Protein AF-A0A2K8NUH8-F1 (afdb_monomer_lite)

InterPro domains:
  IPR003439 ABC transporter-like, ATP-binding domain [PF00005] (27-62)
  IPR027417 P-loop containing nucleoside triphosphate hydrolase [G3DSA:3.40.50.300] (1-63)
  IPR027417 P-loop containing nucleoside triphosphate hydrolase [SSF52540] (15-61)
  IPR050763 ABC transporter ATP-binding component [PTHR42711] (8-61)

pLDDT: mean 87.22, std 13.96, range [40.81, 97.69]

Foldseek 3Di:
DDPPPPPQFPDWDFQDDDADPPRQADGGDTDTAGPVCPDDDDDDDPSPHSVVVVCSVVVVDDD

Structure (mmCIF, N/CA/C/O backbone):
data_AF-A0A2K8NUH8-F1
#
_entry.id   AF-A0A2K8NUH8-F1
#
loop_
_atom_site.group_PDB
_atom_site.id
_atom_site.type_symbol
_atom_site.label_atom_id
_atom_site.label_alt_id
_atom_site.label_comp_id
_atom_site.label_asym_id
_atom_site.label_entity_id
_atom_site.label_seq_id
_atom_site.pdbx_PDB_ins_code
_atom_site.Cartn_x
_atom_site.Cartn_y
_atom_site.Cartn_z
_atom_site.occupancy
_atom_site.B_iso_or_equiv
_atom_site.auth_seq_id
_atom_site.auth_comp_id
_atom_site.auth_asym_id
_atom_site.auth_atom_id
_atom_site.pdbx_PDB_model_num
ATOM 1 N N . MET A 1 1 ? -38.021 -2.466 5.136 1.00 40.81 1 MET A N 1
ATOM 2 C CA . MET A 1 1 ? -37.153 -2.229 6.312 1.00 40.81 1 MET A CA 1
ATOM 3 C C . MET A 1 1 ? -35.719 -2.189 5.819 1.00 40.81 1 MET A C 1
ATOM 5 O O . MET A 1 1 ? -35.064 -3.219 5.768 1.00 40.81 1 MET A O 1
ATOM 9 N N . ASN A 1 2 ? -35.254 -1.018 5.390 1.00 44.62 2 ASN A N 1
ATOM 10 C CA . ASN A 1 2 ? -33.864 -0.848 4.984 1.00 44.62 2 ASN A CA 1
ATOM 11 C C . ASN A 1 2 ? -33.112 -0.429 6.240 1.00 44.62 2 ASN A C 1
ATOM 13 O O . ASN A 1 2 ? -33.073 0.752 6.577 1.00 44.62 2 ASN A O 1
ATOM 17 N N . LYS A 1 3 ? -32.595 -1.406 6.994 1.00 44.75 3 LYS A N 1
ATOM 18 C CA . LYS A 1 3 ? -31.527 -1.094 7.939 1.00 44.75 3 LYS A CA 1
ATOM 19 C C . LYS A 1 3 ? -30.386 -0.571 7.074 1.00 44.75 3 LYS A C 1
ATOM 21 O O . LYS A 1 3 ? -29.744 -1.355 6.385 1.00 44.75 3 LYS A O 1
ATOM 26 N N . ASN A 1 4 ? -30.182 0.744 7.077 1.00 55.56 4 ASN A N 1
ATOM 27 C CA . ASN A 1 4 ? -28.877 1.308 6.783 1.00 55.56 4 ASN A CA 1
ATOM 28 C C . ASN A 1 4 ? -27.944 0.674 7.812 1.00 55.56 4 ASN A C 1
ATOM 30 O O . ASN A 1 4 ? -27.936 1.069 8.976 1.00 55.56 4 ASN A O 1
ATOM 34 N N . ILE A 1 5 ? -27.289 -0.417 7.420 1.00 64.38 5 ILE A N 1
ATOM 35 C CA . ILE A 1 5 ? -26.211 -1.003 8.197 1.00 64.38 5 ILE A CA 1
ATOM 36 C C . ILE A 1 5 ? -25.154 0.086 8.169 1.00 64.38 5 ILE A C 1
ATOM 38 O O . ILE A 1 5 ? -24.595 0.357 7.108 1.00 64.38 5 ILE A O 1
ATOM 42 N N . GLU A 1 6 ? -24.965 0.785 9.287 1.00 59.91 6 GLU A N 1
ATOM 43 C CA . GLU A 1 6 ? -23.829 1.683 9.422 1.00 59.91 6 GLU A CA 1
ATOM 44 C C . GLU A 1 6 ? -22.587 0.864 9.088 1.00 59.91 6 GLU A C 1
ATOM 46 O O . GLU A 1 6 ? -22.236 -0.088 9.790 1.00 59.91 6 GLU A O 1
ATOM 51 N N . THR A 1 7 ? -21.965 1.171 7.955 1.00 63.12 7 THR A N 1
ATOM 52 C CA . THR A 1 7 ? -20.713 0.542 7.580 1.00 63.12 7 THR A CA 1
ATOM 53 C C . THR A 1 7 ? -19.701 0.982 8.624 1.00 63.12 7 THR A C 1
ATOM 55 O O . THR A 1 7 ? -19.326 2.150 8.681 1.00 63.12 7 THR A O 1
ATOM 58 N N . ASN A 1 8 ? -19.269 0.053 9.478 1.00 79.69 8 ASN A N 1
ATOM 59 C CA . ASN A 1 8 ? -18.268 0.325 10.515 1.00 79.69 8 ASN A CA 1
ATOM 60 C C . ASN A 1 8 ? -16.881 0.656 9.908 1.00 79.69 8 ASN A C 1
ATOM 62 O O . ASN A 1 8 ? -15.945 0.987 10.631 1.00 79.69 8 ASN A O 1
ATOM 66 N N . SER A 1 9 ? -16.745 0.566 8.578 1.00 80.38 9 SER A N 1
ATOM 67 C CA . SER A 1 9 ? -15.574 0.969 7.802 1.00 80.38 9 SER A CA 1
ATOM 68 C C . SER A 1 9 ? -15.442 2.493 7.715 1.00 80.38 9 SER A C 1
ATOM 70 O O . SER A 1 9 ? -16.399 3.194 7.394 1.00 80.38 9 SER A O 1
ATOM 72 N N . VAL A 1 10 ? -14.239 2.997 7.990 1.00 89.50 10 VAL A N 1
ATOM 73 C CA . VAL A 1 10 ? -13.843 4.402 7.809 1.00 89.50 10 VAL A CA 1
ATOM 74 C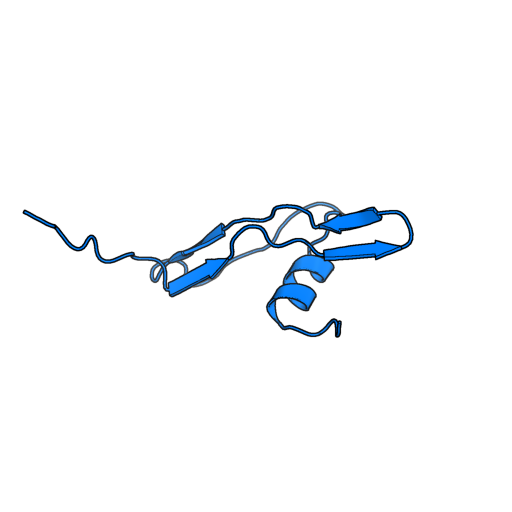 C . VAL A 1 10 ? -13.038 4.623 6.535 1.00 89.50 10 VAL A C 1
ATOM 76 O O . VAL A 1 10 ? -13.059 5.722 5.987 1.00 89.50 10 VAL A O 1
ATOM 79 N N . ILE A 1 11 ? -12.312 3.603 6.074 1.00 90.25 11 ILE A N 1
ATOM 80 C CA . ILE A 1 11 ? -11.502 3.660 4.858 1.00 90.25 11 ILE A CA 1
ATOM 81 C C . ILE A 1 11 ? -11.739 2.379 4.071 1.00 90.25 11 ILE A C 1
ATOM 83 O O . ILE A 1 11 ? -11.599 1.277 4.602 1.00 90.25 11 ILE A O 1
ATOM 87 N N . GLU A 1 12 ? -12.044 2.538 2.789 1.00 92.31 12 GLU A N 1
ATOM 88 C CA . GLU A 1 12 ? -12.313 1.442 1.874 1.00 92.31 12 GLU A CA 1
ATOM 89 C C . GLU A 1 12 ? -11.396 1.537 0.655 1.00 92.31 12 GLU A C 1
ATOM 91 O O . GLU A 1 12 ? -11.348 2.557 -0.034 1.00 92.31 12 GLU A O 1
ATOM 96 N N . PHE A 1 13 ? -10.683 0.449 0.377 1.00 92.75 13 PHE A N 1
ATOM 97 C CA . PHE A 1 13 ? -9.918 0.276 -0.847 1.00 92.75 13 PHE A CA 1
ATOM 98 C C . PHE A 1 13 ? -10.444 -0.942 -1.603 1.00 92.75 13 PHE A C 1
ATOM 100 O O . PHE A 1 13 ? -10.651 -2.016 -1.023 1.00 92.75 13 PHE A O 1
ATOM 107 N N . ARG A 1 14 ? -10.668 -0.774 -2.906 1.00 95.19 14 ARG A N 1
ATOM 108 C CA . ARG A 1 14 ? -11.191 -1.814 -3.795 1.00 95.19 14 ARG A CA 1
ATOM 109 C C . ARG A 1 14 ? -10.349 -1.896 -5.054 1.00 95.19 14 ARG A C 1
ATOM 111 O O . ARG A 1 14 ? -9.988 -0.869 -5.620 1.00 95.19 14 ARG A O 1
ATOM 118 N N . GLU A 1 15 ? -10.040 -3.128 -5.441 1.00 97.19 15 GLU A N 1
ATOM 119 C CA . GLU A 1 15 ? -9.387 -3.498 -6.702 1.00 97.19 15 GLU A CA 1
ATOM 120 C C . GLU A 1 15 ? -8.082 -2.730 -6.985 1.00 97.19 15 GLU A C 1
ATOM 122 O O . GLU A 1 15 ? -7.704 -2.490 -8.135 1.00 97.19 15 GLU A O 1
ATOM 127 N N . ILE A 1 16 ? -7.344 -2.367 -5.929 1.00 95.94 16 ILE A N 1
ATOM 128 C CA . ILE A 1 16 ? -6.118 -1.580 -6.049 1.00 95.94 16 ILE A CA 1
ATOM 129 C C . ILE A 1 16 ? -5.082 -2.384 -6.827 1.00 95.94 16 ILE A C 1
ATOM 131 O O . ILE A 1 16 ? -4.612 -3.440 -6.393 1.00 95.94 16 ILE A O 1
ATOM 135 N N . THR A 1 17 ? -4.711 -1.843 -7.982 1.00 95.44 17 THR A N 1
ATOM 136 C CA . THR A 1 17 ? -3.724 -2.418 -8.887 1.00 95.44 17 THR A CA 1
ATOM 137 C C . THR A 1 17 ? -2.713 -1.345 -9.259 1.00 95.44 17 THR A C 1
ATOM 139 O O . THR A 1 17 ? -3.070 -0.271 -9.740 1.00 95.44 17 THR A O 1
ATOM 142 N N . LYS A 1 18 ? -1.432 -1.645 -9.054 1.00 94.88 18 LYS A N 1
ATOM 143 C CA . LYS A 1 18 ? -0.318 -0.830 -9.539 1.00 94.88 18 LYS A CA 1
ATOM 144 C C . LYS A 1 18 ?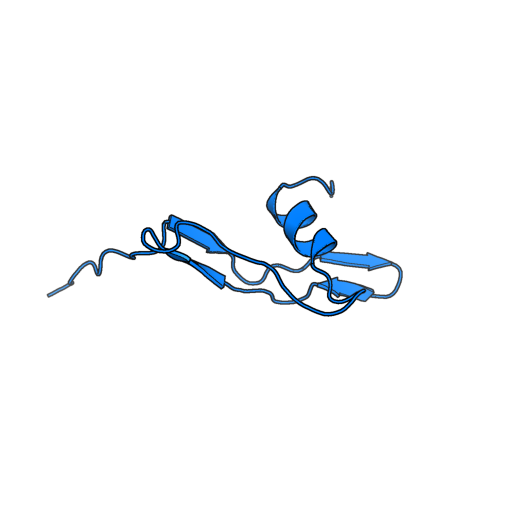 0.723 -1.762 -10.118 1.00 94.88 18 LYS A C 1
ATOM 146 O O . LYS A 1 18 ? 1.393 -2.483 -9.381 1.00 94.88 18 LYS A O 1
ATOM 151 N N . LEU A 1 19 ? 0.857 -1.701 -11.436 1.00 94.88 19 LEU A N 1
ATOM 152 C CA . LEU A 1 19 ? 1.850 -2.447 -12.192 1.00 94.88 19 LEU A CA 1
ATOM 153 C C . LEU A 1 19 ? 2.944 -1.495 -12.678 1.00 94.88 19 LEU A C 1
ATOM 155 O O . LEU A 1 19 ? 2.678 -0.358 -13.075 1.00 94.88 19 LEU A O 1
ATOM 159 N N . PHE A 1 20 ? 4.178 -1.973 -12.629 1.00 91.81 20 PHE A N 1
ATOM 160 C CA . PHE A 1 20 ? 5.344 -1.342 -13.227 1.00 91.81 20 PHE A CA 1
ATOM 161 C C . PHE A 1 20 ? 5.713 -2.069 -14.528 1.00 91.81 20 PHE A C 1
ATOM 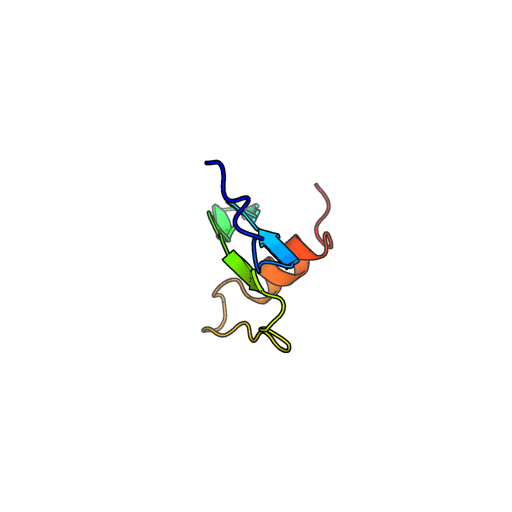163 O O . PHE A 1 20 ? 4.995 -2.953 -15.003 1.00 91.81 20 PHE A O 1
ATOM 170 N N . LYS A 1 21 ? 6.861 -1.702 -15.109 1.00 88.94 21 LYS A N 1
ATOM 171 C CA . LYS A 1 21 ? 7.441 -2.424 -16.247 1.00 88.94 21 LYS A CA 1
ATOM 172 C C . LYS A 1 21 ? 7.540 -3.923 -15.931 1.00 88.94 21 LYS A C 1
ATOM 174 O O . LYS A 1 21 ? 7.782 -4.306 -14.786 1.00 88.94 21 LYS A O 1
ATOM 179 N N . GLU A 1 22 ? 7.348 -4.747 -16.960 1.00 89.44 22 GLU A N 1
ATOM 180 C CA . GLU A 1 22 ? 7.394 -6.219 -16.872 1.00 89.44 22 GLU A CA 1
ATOM 181 C C . GLU A 1 22 ? 6.287 -6.838 -15.999 1.00 89.44 22 GLU A C 1
ATOM 183 O O . GLU A 1 22 ? 6.404 -7.980 -15.567 1.00 89.44 22 GLU A O 1
ATOM 188 N N . GLY A 1 23 ? 5.209 -6.099 -15.709 1.00 86.25 23 GLY A N 1
ATOM 189 C CA . GLY A 1 23 ? 4.051 -6.630 -14.981 1.00 86.25 23 GLY A CA 1
ATOM 190 C C . GLY A 1 23 ? 4.284 -6.859 -13.485 1.00 86.25 23 GLY A C 1
ATOM 191 O O . GLY A 1 23 ? 3.433 -7.436 -12.814 1.00 86.25 23 GLY A O 1
ATOM 192 N N . ARG A 1 24 ? 5.411 -6.397 -12.927 1.00 90.31 24 ARG A N 1
ATOM 193 C CA . ARG A 1 24 ? 5.672 -6.467 -11.482 1.00 90.31 24 ARG A CA 1
ATOM 194 C C . ARG A 1 24 ? 4.859 -5.421 -10.729 1.00 90.31 24 ARG A C 1
ATOM 196 O O . ARG A 1 24 ? 4.784 -4.275 -11.163 1.00 90.31 24 ARG A O 1
ATOM 203 N N . GLY A 1 25 ? 4.325 -5.775 -9.564 1.00 94.25 25 GLY A N 1
ATOM 204 C CA . GLY A 1 25 ? 3.609 -4.832 -8.710 1.00 94.25 25 GLY A CA 1
ATOM 205 C C . GLY A 1 25 ? 2.592 -5.504 -7.798 1.00 94.25 25 GLY A C 1
ATOM 206 O O . GLY A 1 25 ? 2.771 -6.655 -7.407 1.00 94.25 25 GLY A O 1
ATOM 207 N N . ILE A 1 26 ? 1.542 -4.762 -7.458 1.00 96.25 26 ILE A N 1
ATOM 208 C CA . ILE A 1 26 ? 0.384 -5.274 -6.718 1.00 96.25 26 ILE A CA 1
ATOM 209 C C . ILE A 1 26 ? -0.821 -5.327 -7.650 1.00 96.25 26 ILE A C 1
ATOM 211 O O . ILE A 1 26 ? -0.978 -4.466 -8.520 1.00 96.25 26 ILE A O 1
ATOM 215 N N . GLN A 1 27 ? -1.680 -6.318 -7.453 1.00 96.25 27 GLN A N 1
ATOM 216 C CA . GLN A 1 27 ? -2.842 -6.533 -8.299 1.00 96.25 27 GLN A CA 1
ATOM 217 C C . GLN A 1 27 ? -4.038 -6.937 -7.450 1.00 96.25 27 GLN A C 1
ATOM 219 O O . GLN A 1 27 ? -3.918 -7.799 -6.583 1.00 96.25 27 GLN A O 1
ATOM 224 N N . ASN A 1 28 ? -5.179 -6.318 -7.744 1.00 96.88 28 ASN A N 1
ATOM 225 C CA . ASN A 1 28 ? -6.477 -6.649 -7.170 1.00 96.88 28 ASN A CA 1
ATOM 226 C C . ASN A 1 28 ? -6.497 -6.716 -5.628 1.00 96.88 28 ASN A C 1
ATOM 228 O O . ASN A 1 28 ? -7.030 -7.652 -5.032 1.00 96.88 28 ASN A O 1
ATOM 232 N N . ILE A 1 29 ? -5.892 -5.725 -4.970 1.00 96.69 29 ILE A N 1
ATOM 233 C CA . ILE A 1 29 ? -5.903 -5.633 -3.508 1.00 96.69 29 ILE A CA 1
ATOM 234 C C . ILE A 1 29 ? -7.167 -4.899 -3.053 1.00 96.69 29 ILE A C 1
ATOM 236 O O . ILE A 1 29 ? -7.384 -3.742 -3.414 1.00 96.69 29 ILE A O 1
ATOM 240 N N . SER A 1 30 ? -7.976 -5.559 -2.224 1.00 95.69 30 SER A N 1
ATOM 241 C CA . SER A 1 30 ? -9.192 -4.997 -1.627 1.00 95.69 30 SER A CA 1
ATOM 242 C C . SER A 1 30 ? -9.182 -5.216 -0.120 1.00 95.69 30 SER A C 1
ATOM 244 O O . SER A 1 30 ? -8.958 -6.336 0.334 1.00 95.69 30 SER A O 1
ATOM 246 N N . PHE A 1 31 ? -9.411 -4.154 0.650 1.00 93.12 31 PHE A N 1
ATOM 247 C CA . PHE A 1 31 ? -9.518 -4.220 2.108 1.00 93.12 31 PHE A CA 1
ATOM 248 C C . PHE A 1 31 ? -10.254 -3.001 2.665 1.00 93.12 31 PHE A C 1
ATOM 250 O O . PHE A 1 31 ? -10.408 -1.977 1.995 1.00 93.12 31 PHE A O 1
ATOM 257 N N . ASP A 1 32 ? -10.717 -3.121 3.899 1.00 92.12 32 ASP A N 1
ATOM 258 C CA . ASP A 1 32 ? -11.354 -2.059 4.661 1.00 92.12 32 ASP A CA 1
ATOM 259 C C . ASP A 1 32 ? -10.657 -1.854 6.011 1.00 92.12 32 ASP A C 1
ATOM 261 O O . ASP A 1 32 ? -10.043 -2.760 6.576 1.00 92.12 32 ASP A O 1
ATOM 265 N N . ILE A 1 33 ? -10.724 -0.625 6.514 1.00 91.44 33 ILE A N 1
ATOM 266 C CA . ILE A 1 33 ? -10.279 -0.260 7.857 1.00 91.44 33 ILE A CA 1
ATOM 267 C C . ILE A 1 33 ? -11.511 0.229 8.603 1.00 91.44 33 ILE A C 1
ATOM 269 O O . ILE A 1 33 ? -12.161 1.171 8.151 1.00 91.44 33 ILE A O 1
ATOM 273 N N . SER A 1 34 ? -11.846 -0.415 9.720 1.00 91.06 34 SER A N 1
ATOM 274 C CA . SER A 1 34 ? -12.973 -0.037 10.574 1.00 91.06 34 SER A CA 1
ATOM 275 C C . SER A 1 34 ? -12.594 1.007 11.622 1.00 91.06 34 SER A C 1
ATOM 277 O O . SER A 1 34 ? -11.414 1.243 11.876 1.00 91.06 34 SER A O 1
ATOM 279 N N . LYS A 1 35 ? -13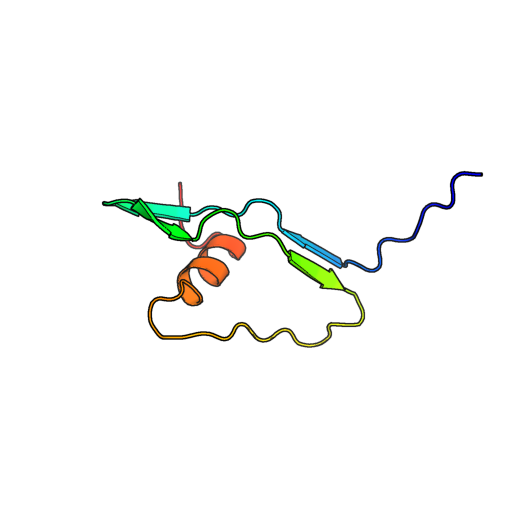.595 1.614 12.271 1.00 87.06 35 LYS A N 1
ATOM 280 C CA . LYS A 1 35 ? -13.381 2.519 13.418 1.00 87.06 35 LYS A CA 1
ATOM 281 C C . LYS A 1 35 ? -12.611 1.859 14.566 1.00 87.06 35 LYS A C 1
ATOM 283 O O . LYS A 1 35 ? -11.903 2.541 15.294 1.00 87.06 35 LYS A O 1
ATOM 288 N N . GLU A 1 36 ? -12.761 0.549 14.735 1.00 87.75 36 GLU A N 1
ATOM 289 C CA . GLU A 1 36 ? -12.112 -0.224 15.802 1.00 87.75 36 GLU A CA 1
ATOM 290 C C . GLU A 1 36 ? -10.644 -0.547 15.482 1.00 87.75 36 GLU A C 1
ATOM 292 O O . GLU A 1 36 ? -9.843 -0.795 16.388 1.00 87.75 36 GLU A O 1
ATOM 297 N N . ASN A 1 37 ? -10.265 -0.481 14.202 1.00 81.62 37 ASN A N 1
ATOM 298 C CA . ASN A 1 37 ? -8.905 -0.707 13.726 1.00 81.62 37 ASN A CA 1
ATOM 299 C C . ASN A 1 37 ? -8.033 0.534 13.985 1.00 81.62 37 ASN A C 1
ATOM 301 O O . ASN A 1 37 ? -7.606 1.223 13.059 1.00 81.62 37 ASN A O 1
ATOM 305 N N . ASN A 1 38 ? -7.750 0.808 15.261 1.00 76.81 38 ASN A N 1
ATOM 306 C CA . ASN A 1 38 ? -6.954 1.963 15.695 1.00 76.81 38 ASN A CA 1
ATOM 307 C C . ASN A 1 38 ? -5.508 1.933 15.164 1.00 76.81 38 ASN A C 1
ATOM 309 O O . ASN A 1 38 ? -4.877 2.977 15.018 1.00 76.81 38 ASN A O 1
ATOM 313 N N . VAL A 1 39 ? -4.976 0.736 14.882 1.00 88.88 39 VAL A N 1
ATOM 314 C CA . VAL A 1 39 ? -3.649 0.519 14.292 1.00 88.88 39 VAL A CA 1
ATOM 315 C C . VAL A 1 39 ? -3.728 -0.639 13.299 1.00 88.88 39 VAL A C 1
ATOM 317 O O . VAL A 1 39 ? -4.193 -1.723 13.646 1.00 88.88 39 VAL A O 1
ATOM 320 N N . VAL A 1 40 ? -3.238 -0.429 12.074 1.00 90.00 40 VAL A N 1
ATOM 321 C CA . VAL A 1 40 ? -3.189 -1.451 11.017 1.00 90.00 40 VAL A CA 1
ATOM 322 C C . VAL A 1 40 ? -1.738 -1.729 10.639 1.00 90.00 40 VAL A C 1
ATOM 324 O O . VAL A 1 40 ? -1.000 -0.824 10.253 1.00 90.00 40 VAL A O 1
ATOM 327 N N . GLY A 1 41 ? -1.330 -2.994 10.740 1.00 93.00 41 GLY A N 1
ATOM 328 C CA . GLY A 1 41 ? -0.010 -3.462 10.322 1.00 93.00 41 GLY A CA 1
ATOM 329 C C . GLY A 1 41 ? -0.052 -4.121 8.945 1.00 93.00 41 GLY A C 1
ATOM 330 O O . GLY A 1 41 ? -0.854 -5.020 8.711 1.00 93.00 41 GLY A O 1
ATOM 331 N N . LEU A 1 42 ? 0.851 -3.720 8.047 1.00 94.56 42 LEU A N 1
ATO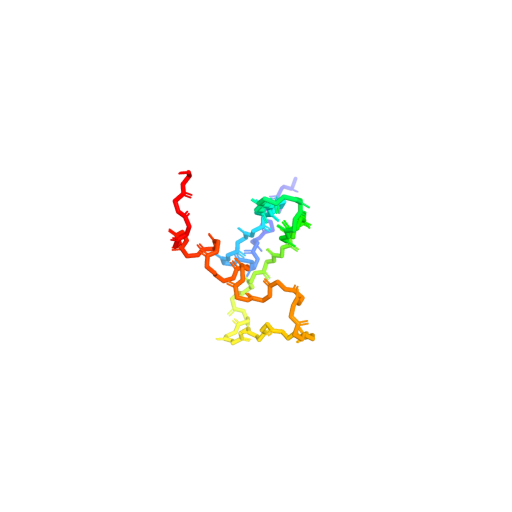M 332 C CA . LEU A 1 42 ? 1.048 -4.370 6.750 1.00 94.56 42 LEU A CA 1
ATOM 333 C C . LEU A 1 42 ? 2.284 -5.279 6.804 1.00 94.56 42 LEU A C 1
ATOM 335 O O . LEU A 1 42 ? 3.416 -4.795 6.826 1.00 94.56 42 LEU A O 1
ATOM 339 N N . ILE A 1 43 ? 2.070 -6.596 6.813 1.00 95.50 43 ILE A N 1
ATOM 340 C CA . ILE A 1 43 ? 3.125 -7.609 6.978 1.00 95.50 43 ILE A CA 1
ATOM 341 C C . ILE A 1 43 ? 3.297 -8.483 5.730 1.00 95.50 43 ILE A C 1
ATOM 343 O O . ILE A 1 43 ? 2.412 -8.573 4.887 1.00 95.50 43 ILE A O 1
ATOM 347 N N . GLY A 1 44 ? 4.465 -9.116 5.600 1.00 95.25 44 GLY A N 1
ATOM 348 C CA . GLY A 1 44 ? 4.787 -10.022 4.493 1.00 95.25 44 GLY A CA 1
ATOM 349 C C . GLY A 1 44 ? 6.269 -10.004 4.123 1.00 95.25 44 GLY A C 1
ATOM 350 O O . GLY A 1 44 ? 7.017 -9.125 4.560 1.00 95.25 44 GLY A O 1
ATOM 351 N N . ASN A 1 45 ? 6.694 -10.942 3.278 1.00 97.69 45 ASN A N 1
ATOM 352 C CA . ASN A 1 45 ? 8.092 -11.090 2.857 1.00 97.69 45 ASN A CA 1
ATOM 353 C C . ASN A 1 45 ? 8.619 -9.876 2.068 1.00 97.69 45 ASN A C 1
ATOM 355 O O . ASN A 1 45 ? 7.864 -9.016 1.589 1.00 97.69 45 ASN A O 1
ATOM 359 N N . ASN A 1 46 ? 9.942 -9.791 1.921 1.00 96.12 46 ASN A N 1
ATOM 360 C CA . ASN A 1 46 ? 10.568 -8.817 1.027 1.00 96.12 46 ASN A CA 1
ATOM 361 C C . ASN A 1 46 ? 10.087 -9.044 -0.411 1.00 96.12 46 ASN A C 1
ATOM 363 O O . ASN A 1 46 ? 9.985 -10.177 -0.866 1.00 96.12 46 ASN A O 1
ATOM 367 N N . GLY A 1 47 ? 9.741 -7.957 -1.105 1.00 93.62 47 GLY A N 1
ATOM 368 C CA . GLY A 1 47 ? 9.179 -8.020 -2.458 1.00 93.62 47 GLY A CA 1
ATOM 369 C C . GLY A 1 47 ? 7.667 -8.271 -2.542 1.00 93.62 47 GLY A C 1
ATOM 370 O O . GLY A 1 47 ? 7.114 -8.105 -3.619 1.00 93.62 47 GLY A O 1
ATOM 371 N N . ALA A 1 48 ? 6.963 -8.549 -1.437 1.00 95.00 48 ALA A N 1
ATOM 372 C CA . ALA A 1 48 ? 5.510 -8.803 -1.441 1.00 95.00 48 ALA A CA 1
ATOM 373 C C . ALA A 1 48 ? 4.622 -7.582 -1.794 1.00 95.00 48 ALA A C 1
ATOM 375 O O . ALA A 1 48 ? 3.403 -7.669 -1.731 1.00 95.00 48 ALA A O 1
ATOM 376 N N . GLY A 1 49 ? 5.211 -6.423 -2.112 1.00 95.56 49 GLY A N 1
ATOM 377 C CA . GLY A 1 49 ? 4.461 -5.231 -2.526 1.00 95.56 49 GLY A CA 1
ATOM 378 C C . GLY A 1 49 ? 4.026 -4.289 -1.399 1.00 95.56 49 GLY A C 1
ATOM 379 O O . GLY A 1 49 ? 3.273 -3.360 -1.660 1.00 95.56 49 GLY A O 1
ATOM 380 N N . LYS A 1 50 ? 4.528 -4.455 -0.165 1.00 97.44 50 LYS A N 1
ATOM 381 C CA . LYS A 1 50 ? 4.148 -3.614 0.993 1.00 97.44 50 LYS A CA 1
ATOM 382 C C . LYS A 1 50 ? 4.359 -2.113 0.755 1.00 97.44 50 LYS A C 1
ATOM 384 O O . LYS A 1 50 ? 3.426 -1.323 0.845 1.00 97.44 50 LYS A O 1
ATOM 389 N N . THR A 1 51 ? 5.584 -1.720 0.402 1.00 96.56 51 THR A N 1
ATOM 390 C CA . THR A 1 51 ? 5.912 -0.321 0.087 1.00 96.56 51 THR A CA 1
ATOM 391 C C . THR A 1 51 ? 5.148 0.160 -1.141 1.00 96.56 51 THR A C 1
ATOM 393 O O . THR A 1 51 ? 4.667 1.284 -1.155 1.00 96.56 51 THR A O 1
ATOM 396 N N . THR A 1 52 ? 4.990 -0.695 -2.156 1.00 96.62 52 THR A N 1
ATOM 397 C CA . THR A 1 52 ? 4.213 -0.369 -3.357 1.00 96.62 52 THR A CA 1
ATOM 398 C C . THR A 1 52 ? 2.763 -0.050 -3.017 1.00 96.62 52 THR A C 1
ATOM 400 O O . THR A 1 52 ? 2.244 0.944 -3.520 1.00 96.62 52 THR A O 1
ATOM 403 N N . LEU A 1 53 ? 2.130 -0.843 -2.147 1.00 96.44 53 LEU A N 1
ATOM 404 C CA . LEU A 1 53 ? 0.775 -0.600 -1.672 1.00 96.44 53 LEU A CA 1
ATOM 405 C C . LEU A 1 53 ? 0.700 0.751 -0.969 1.00 96.44 53 LEU A C 1
ATOM 407 O O . LEU A 1 53 ? 0.002 1.623 -1.467 1.00 96.44 53 LEU A O 1
ATOM 411 N N . LEU A 1 54 ? 1.488 0.978 0.086 1.00 95.38 54 LEU A N 1
ATOM 412 C CA . LEU A 1 54 ? 1.456 2.244 0.834 1.00 95.38 54 LEU A CA 1
ATOM 413 C C . LEU A 1 54 ? 1.655 3.470 -0.068 1.00 95.38 54 LEU A C 1
ATOM 415 O O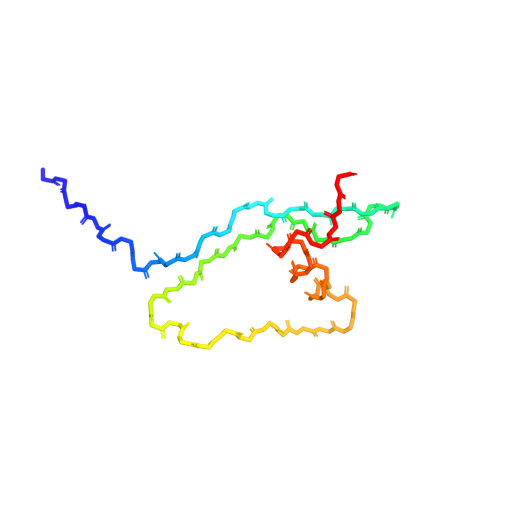 . LEU A 1 54 ? 0.846 4.394 -0.042 1.00 95.38 54 LEU A O 1
ATOM 419 N N . LYS A 1 55 ? 2.665 3.442 -0.941 1.00 95.69 55 LYS A N 1
ATOM 420 C CA . LYS A 1 55 ? 2.933 4.531 -1.890 1.00 95.69 55 LYS A CA 1
ATOM 421 C C . LYS A 1 55 ? 1.806 4.746 -2.901 1.00 95.69 55 LYS A C 1
ATOM 423 O O . LYS A 1 55 ? 1.553 5.875 -3.311 1.00 95.69 55 LYS A O 1
ATOM 428 N N . THR A 1 56 ? 1.120 3.678 -3.307 1.00 95.31 56 THR A N 1
ATOM 429 C CA . THR A 1 56 ? -0.056 3.773 -4.184 1.00 95.31 56 THR A CA 1
ATOM 430 C C . THR A 1 56 ? -1.225 4.429 -3.452 1.00 95.31 56 THR A C 1
ATOM 432 O O . THR A 1 56 ? -1.834 5.348 -3.992 1.00 95.31 56 THR A O 1
ATOM 435 N N . LEU A 1 57 ? -1.501 4.019 -2.209 1.00 93.31 57 LEU A N 1
ATOM 436 C CA . LEU A 1 57 ? -2.595 4.571 -1.399 1.00 93.31 57 LEU A CA 1
ATOM 437 C C . LEU A 1 57 ? -2.384 6.062 -1.090 1.00 93.31 57 LEU A C 1
ATOM 439 O O . LEU A 1 57 ? -3.335 6.839 -1.137 1.00 93.31 57 LEU A O 1
ATOM 443 N N . PHE A 1 58 ? -1.137 6.476 -0.850 1.00 92.69 58 PHE A N 1
ATOM 444 C CA . PHE A 1 58 ? -0.776 7.878 -0.603 1.00 92.69 58 PHE A CA 1
ATOM 445 C C . PHE A 1 58 ? -0.505 8.697 -1.871 1.00 92.69 58 PHE A C 1
ATOM 447 O O . PHE A 1 58 ? -0.085 9.847 -1.773 1.00 92.69 58 PHE A O 1
ATOM 454 N N . LYS A 1 59 ? -0.772 8.137 -3.059 1.00 91.19 59 LYS A N 1
ATOM 455 C CA . LYS A 1 59 ? -0.581 8.806 -4.358 1.00 91.19 59 LYS A CA 1
ATOM 456 C C . LYS A 1 59 ? 0.849 9.325 -4.588 1.00 91.19 59 LYS A C 1
ATOM 458 O O . LYS A 1 59 ? 1.043 10.318 -5.280 1.00 91.19 59 LYS A O 1
ATOM 463 N N . GLU A 1 60 ? 1.860 8.641 -4.052 1.00 95.25 60 GLU A N 1
ATOM 464 C CA . GLU A 1 60 ? 3.270 8.983 -4.300 1.00 95.25 60 GLU A CA 1
ATOM 465 C C . GLU A 1 60 ? 3.716 8.634 -5.726 1.00 95.25 60 GLU A C 1
ATOM 467 O O . GLU A 1 60 ? 4.644 9.236 -6.261 1.00 95.25 60 GLU A O 1
ATOM 472 N N . TYR A 1 61 ? 3.077 7.643 -6.350 1.00 87.25 61 TYR A N 1
ATOM 473 C CA . TYR A 1 61 ? 3.289 7.353 -7.762 1.00 87.25 61 TYR A CA 1
ATOM 474 C C . TYR A 1 61 ? 2.335 8.196 -8.602 1.00 87.25 61 TYR A C 1
ATOM 476 O O . TYR A 1 61 ? 1.119 8.030 -8.511 1.00 87.25 61 TYR A O 1
ATOM 484 N N . THR A 1 62 ? 2.884 9.050 -9.459 1.00 72.19 62 THR A N 1
ATOM 485 C CA . THR A 1 62 ? 2.106 9.741 -10.488 1.00 72.19 62 THR A CA 1
ATOM 486 C C . THR A 1 62 ? 1.694 8.768 -11.598 1.00 72.19 62 THR A C 1
ATOM 488 O O . THR A 1 62 ? 2.258 7.670 -11.724 1.00 72.19 62 THR A O 1
ATOM 491 N N . ALA A 1 63 ? 0.659 9.156 -12.347 1.00 59.06 63 ALA A N 1
ATOM 492 C CA . ALA A 1 63 ? 0.216 8.458 -13.552 1.00 59.06 63 ALA A CA 1
ATOM 493 C C . ALA A 1 63 ? 1.312 8.454 -14.625 1.00 59.06 63 ALA A C 1
ATOM 495 O O . ALA A 1 63 ? 2.045 9.468 -14.711 1.00 59.06 63 ALA A O 1
#

Radius of gyration: 14.63 Å; chains: 1; bounding box: 48×21×33 Å

Secondary structure (DSSP, 8-state):
--------EEEEEEEEEEE-GGG-EEEEEEEEEETT-SS------TTSSHHHHHHHHTT-S--

Organism: NCBI:txid214888

Sequence (63 aa):
MNKNIETNSVIEFREITKLFKEGRGIQNISFDISKENNVVGLIGNNGAGKTTLLKTLFKEYTA